Protein AF-A0A804I3M3-F1 (afdb_monomer_lite)

Structure (mmCIF, N/CA/C/O backbone):
data_AF-A0A804I3M3-F1
#
_entry.id   AF-A0A804I3M3-F1
#
loop_
_atom_site.group_PDB
_atom_site.id
_atom_site.type_symbol
_atom_site.label_atom_id
_atom_site.label_alt_id
_atom_site.label_comp_id
_atom_site.label_asym_id
_atom_site.label_entity_id
_atom_site.label_seq_id
_atom_site.pdbx_PDB_ins_code
_atom_site.Cartn_x
_atom_site.Cartn_y
_atom_site.Cartn_z
_atom_site.occupancy
_atom_site.B_iso_or_equiv
_atom_site.auth_seq_id
_atom_site.auth_comp_id
_atom_site.auth_asym_id
_atom_site.auth_atom_id
_atom_site.pdbx_PDB_model_num
ATOM 1 N N . MET A 1 1 ? -9.767 -18.037 -6.612 1.00 43.56 1 MET A N 1
ATOM 2 C CA . MET A 1 1 ? -8.997 -16.807 -6.346 1.00 43.56 1 MET A CA 1
ATOM 3 C C . MET A 1 1 ? -7.583 -17.235 -6.032 1.00 43.56 1 MET A C 1
ATOM 5 O O . MET A 1 1 ? -7.424 -18.193 -5.290 1.00 43.56 1 MET A O 1
ATOM 9 N N . ASP A 1 2 ? -6.599 -16.614 -6.670 1.00 52.66 2 ASP A N 1
ATOM 10 C CA . ASP A 1 2 ? -5.191 -16.951 -6.475 1.00 52.66 2 ASP A CA 1
ATOM 11 C C . ASP A 1 2 ? -4.767 -16.520 -5.059 1.00 52.66 2 ASP A C 1
ATOM 13 O O . ASP A 1 2 ? -4.872 -15.343 -4.723 1.00 52.66 2 ASP A O 1
ATOM 17 N N . SER A 1 3 ? -4.349 -17.460 -4.205 1.00 61.75 3 SER A N 1
ATOM 18 C CA . SER A 1 3 ? -4.000 -17.230 -2.785 1.00 61.75 3 SER A CA 1
ATOM 19 C C . SER A 1 3 ? -2.637 -16.546 -2.597 1.00 61.75 3 SER A C 1
ATOM 21 O O . SER A 1 3 ? -1.972 -16.714 -1.578 1.00 61.75 3 SER A O 1
ATOM 23 N N . SER A 1 4 ? -2.188 -15.805 -3.607 1.00 77.25 4 SER A N 1
ATOM 24 C CA . SER A 1 4 ? -0.818 -15.307 -3.725 1.00 77.25 4 SER A CA 1
ATOM 25 C C . SER A 1 4 ? -0.565 -14.017 -2.935 1.00 77.25 4 SER A C 1
ATOM 27 O O . SER A 1 4 ? 0.594 -13.641 -2.736 1.00 77.25 4 SER A O 1
ATOM 29 N N . PHE A 1 5 ? -1.619 -13.317 -2.498 1.00 86.31 5 PHE A N 1
ATOM 30 C CA . PHE A 1 5 ? -1.535 -12.172 -1.588 1.00 86.31 5 PHE A CA 1
ATOM 31 C C . PHE A 1 5 ? -2.893 -11.848 -0.952 1.00 86.31 5 PHE A C 1
ATOM 33 O O . PHE A 1 5 ? -3.943 -12.241 -1.452 1.00 86.31 5 PHE A O 1
ATOM 40 N N . GLU A 1 6 ? -2.852 -11.054 0.114 1.00 90.56 6 GLU A N 1
ATOM 41 C CA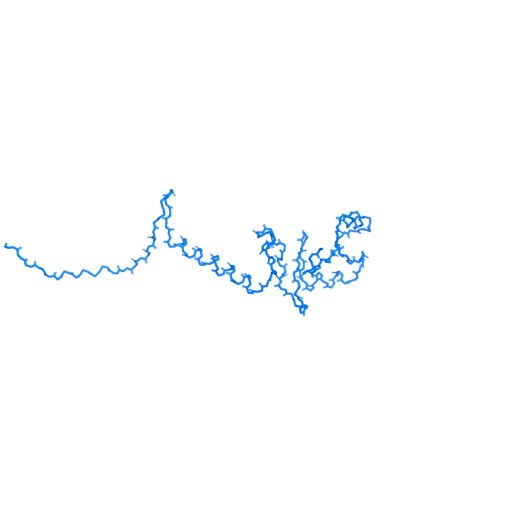 . GLU A 1 6 ? -4.026 -10.461 0.752 1.00 90.56 6 GLU A CA 1
ATOM 42 C C . GLU A 1 6 ? -3.904 -8.938 0.744 1.00 90.56 6 GLU A C 1
ATOM 44 O O . GLU A 1 6 ? -2.798 -8.387 0.766 1.00 90.56 6 GLU A O 1
ATOM 49 N N . VAL A 1 7 ? -5.046 -8.249 0.729 1.00 92.38 7 VAL A N 1
ATOM 50 C CA . VAL A 1 7 ? -5.088 -6.795 0.891 1.00 92.38 7 VAL A CA 1
ATOM 51 C C . VAL A 1 7 ? -5.892 -6.453 2.132 1.00 92.38 7 VAL A C 1
ATOM 53 O O . VAL A 1 7 ? -7.018 -6.917 2.300 1.00 92.38 7 VAL A O 1
ATOM 56 N N . VAL A 1 8 ? -5.293 -5.627 2.989 1.00 93.75 8 VAL A N 1
ATOM 57 C CA . VAL A 1 8 ? -5.925 -5.095 4.195 1.00 93.75 8 VAL A CA 1
ATOM 58 C C . VAL A 1 8 ? -6.096 -3.592 4.021 1.00 93.75 8 VAL A C 1
ATOM 60 O O . VAL A 1 8 ? -5.122 -2.838 3.966 1.00 93.75 8 VAL A O 1
ATOM 63 N N . PHE A 1 9 ? -7.345 -3.160 3.917 1.00 94.06 9 PHE A N 1
ATOM 64 C CA . PHE A 1 9 ? -7.742 -1.769 3.853 1.00 94.06 9 PHE A CA 1
ATOM 65 C C . PHE A 1 9 ? -7.644 -1.118 5.234 1.00 94.06 9 PHE A C 1
ATOM 67 O O . PHE A 1 9 ? -8.040 -1.674 6.259 1.00 94.06 9 PHE A O 1
ATOM 74 N N . ILE A 1 10 ? -7.089 0.088 5.257 1.00 93.25 10 ILE A N 1
ATOM 75 C CA . ILE A 1 10 ? -6.968 0.900 6.461 1.00 93.25 10 ILE A CA 1
ATOM 76 C C . ILE A 1 10 ? -7.605 2.241 6.138 1.00 93.25 10 ILE A C 1
ATOM 78 O O . ILE A 1 10 ? -6.994 3.087 5.481 1.00 93.25 10 ILE A O 1
ATOM 82 N N . SER A 1 11 ? -8.841 2.414 6.593 1.00 91.62 11 SER A N 1
ATOM 83 C CA . SER A 1 11 ? -9.603 3.629 6.339 1.00 91.62 11 SER A CA 1
ATOM 84 C C . SER A 1 11 ? -8.952 4.855 6.981 1.00 91.62 11 SER A C 1
ATOM 86 O O . SER A 1 11 ? -8.337 4.788 8.049 1.00 91.62 11 SER A O 1
ATOM 88 N N . SER A 1 12 ? -9.068 5.990 6.293 1.00 87.88 12 SER A N 1
ATOM 89 C CA . SER A 1 12 ? -8.766 7.322 6.829 1.00 87.88 12 SER A CA 1
ATOM 90 C C . SER A 1 12 ? -10.016 8.205 6.883 1.00 87.88 12 SER A C 1
ATOM 92 O O . SER A 1 12 ? -9.883 9.423 7.010 1.00 87.88 12 SER A O 1
ATOM 94 N N . ASP A 1 13 ? -11.196 7.590 6.782 1.00 91.50 13 ASP A N 1
ATOM 95 C CA . ASP A 1 13 ? -12.493 8.259 6.815 1.00 91.50 13 ASP A CA 1
ATOM 96 C C . ASP A 1 13 ? -12.757 8.873 8.191 1.00 91.50 13 ASP A C 1
ATOM 98 O O . ASP A 1 13 ? -12.091 8.562 9.189 1.00 91.50 13 ASP A O 1
ATOM 102 N N . ARG A 1 14 ? -13.689 9.827 8.227 1.00 89.44 14 ARG A N 1
ATOM 103 C CA . ARG A 1 14 ? -13.988 10.620 9.427 1.00 89.44 14 ARG A CA 1
ATOM 104 C C . ARG A 1 14 ? -15.058 9.983 10.307 1.00 89.44 14 ARG A C 1
ATOM 106 O O . ARG A 1 14 ? -15.085 10.270 11.501 1.00 89.44 14 ARG A O 1
ATOM 113 N N . ASP A 1 15 ? -15.880 9.120 9.731 1.00 93.38 15 ASP A N 1
ATOM 114 C CA . ASP A 1 15 ? -17.040 8.495 10.352 1.00 93.38 15 ASP A CA 1
ATOM 115 C C . ASP A 1 15 ? -17.233 7.063 9.835 1.00 93.38 15 ASP A C 1
ATOM 117 O O . ASP A 1 15 ? -16.644 6.655 8.830 1.00 93.38 15 ASP A O 1
ATOM 121 N N . GLN A 1 16 ? -18.027 6.302 10.588 1.00 94.00 16 GLN A N 1
ATOM 122 C CA . GLN A 1 16 ? -18.317 4.894 10.332 1.00 94.00 16 GLN A CA 1
ATOM 123 C C . GLN A 1 16 ? -19.078 4.702 9.015 1.00 94.00 16 GLN A C 1
ATOM 125 O O . GLN A 1 16 ? -18.737 3.804 8.251 1.00 94.00 16 GLN A O 1
ATOM 130 N N . ASP A 1 17 ? -20.064 5.555 8.741 1.00 95.44 17 ASP A N 1
ATOM 131 C CA . ASP A 1 17 ? -20.947 5.418 7.581 1.00 95.44 17 ASP A CA 1
ATOM 132 C C . ASP A 1 17 ? -20.151 5.547 6.275 1.00 95.44 17 ASP A C 1
ATOM 134 O O . ASP A 1 17 ? -20.263 4.699 5.390 1.00 95.44 17 ASP A O 1
ATOM 138 N N . SER A 1 18 ? -19.255 6.538 6.194 1.00 93.31 18 SER A N 1
ATOM 139 C CA . SER A 1 18 ? -18.344 6.716 5.054 1.00 93.31 18 SER A CA 1
ATOM 140 C C . SER A 1 18 ? -17.404 5.521 4.869 1.00 93.31 18 SER A C 1
ATOM 142 O O . SER A 1 18 ? -17.118 5.117 3.740 1.00 93.31 18 SER A O 1
ATOM 144 N N . PHE A 1 19 ? -16.915 4.944 5.975 1.00 93.25 19 PHE A N 1
ATOM 145 C CA . PHE A 1 19 ? -16.082 3.742 5.934 1.00 93.25 19 PHE A CA 1
ATOM 146 C C . PHE A 1 19 ? -16.853 2.550 5.363 1.00 93.25 19 PHE A C 1
ATOM 148 O O . PHE A 1 19 ? -16.339 1.861 4.481 1.00 93.25 19 PHE A O 1
ATOM 155 N N . GLU A 1 20 ? -18.066 2.307 5.854 1.00 93.00 20 GLU A N 1
ATOM 156 C CA . GLU A 1 20 ? -18.900 1.187 5.421 1.00 93.00 20 GLU A CA 1
ATOM 157 C C . GLU A 1 20 ? -19.321 1.331 3.962 1.00 93.00 20 GLU A C 1
ATOM 159 O O . GLU A 1 20 ? -19.194 0.372 3.200 1.00 93.00 20 GLU A O 1
ATOM 164 N N . GLU A 1 21 ? -19.737 2.529 3.544 1.00 92.94 21 GLU A N 1
ATOM 165 C CA . GLU A 1 21 ? -20.087 2.816 2.153 1.00 92.94 21 GLU A CA 1
ATOM 166 C C . GLU A 1 21 ? -18.907 2.507 1.223 1.00 92.94 21 GLU A C 1
ATOM 168 O O . GLU A 1 21 ? -19.047 1.728 0.276 1.00 92.94 21 GLU A O 1
ATOM 173 N N . PHE A 1 22 ? -17.720 3.042 1.529 1.00 89.38 22 PHE A N 1
ATOM 174 C CA . PHE A 1 22 ? -16.533 2.855 0.697 1.00 89.38 22 PHE A CA 1
ATOM 175 C C . PHE A 1 22 ? -16.029 1.406 0.694 1.00 89.38 22 PHE A C 1
ATOM 177 O O . PHE A 1 22 ? -15.586 0.894 -0.338 1.00 89.38 22 PHE A O 1
ATOM 184 N N . PHE A 1 23 ? -16.092 0.731 1.843 1.00 91.38 23 PHE A N 1
ATOM 185 C CA . PHE A 1 23 ? -15.609 -0.637 1.995 1.00 91.38 23 PHE A CA 1
ATOM 186 C C . PHE A 1 23 ? -16.577 -1.684 1.426 1.00 91.38 23 PHE A C 1
ATOM 188 O O . PHE A 1 23 ? -16.120 -2.727 0.962 1.00 91.38 23 PHE A O 1
ATOM 195 N N . SER A 1 24 ? -17.886 -1.410 1.393 1.00 90.94 24 SER A N 1
ATOM 196 C CA . SER A 1 24 ? -18.928 -2.367 0.978 1.00 90.94 24 SER A CA 1
ATOM 197 C C . SER A 1 24 ? -18.704 -2.993 -0.407 1.00 90.94 24 SER A C 1
ATOM 199 O O . SER A 1 24 ? -19.073 -4.145 -0.635 1.00 90.94 24 SER A O 1
ATOM 201 N N . GLY A 1 25 ? -18.068 -2.262 -1.327 1.00 87.44 25 GLY A N 1
ATOM 202 C CA . GLY A 1 25 ? -17.752 -2.729 -2.680 1.00 87.44 25 GLY A CA 1
ATOM 203 C C . GLY A 1 25 ? -16.395 -3.425 -2.828 1.00 87.44 25 GLY A C 1
ATOM 204 O O . GLY A 1 25 ? -16.037 -3.826 -3.939 1.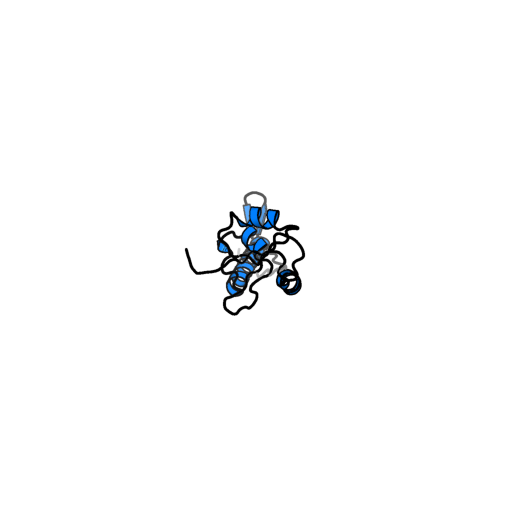00 87.44 25 GLY A O 1
ATOM 205 N N . MET A 1 26 ? -15.604 -3.545 -1.758 1.00 88.75 26 MET A N 1
ATOM 206 C CA . MET A 1 26 ? -14.238 -4.065 -1.821 1.00 88.75 26 MET A CA 1
ATOM 207 C C . MET A 1 26 ? -14.170 -5.513 -1.321 1.00 88.75 26 MET A C 1
ATOM 209 O O . MET A 1 26 ? -14.508 -5.776 -0.172 1.00 88.75 26 MET A O 1
ATOM 213 N N . PRO A 1 27 ? -13.652 -6.472 -2.114 1.00 88.81 27 PRO A N 1
ATOM 214 C CA . PRO A 1 27 ? -13.541 -7.874 -1.693 1.00 88.81 27 PRO A CA 1
ATOM 215 C C . PRO A 1 27 ? -12.358 -8.120 -0.732 1.00 88.81 27 PRO A C 1
ATOM 217 O O . PRO A 1 27 ? -11.772 -9.201 -0.725 1.00 88.81 27 PRO A O 1
ATOM 220 N N . TRP A 1 28 ? -11.903 -7.084 -0.025 1.00 91.00 28 TRP A N 1
ATOM 221 C CA . TRP A 1 28 ? -10.634 -7.052 0.709 1.00 91.00 28 TRP A CA 1
ATOM 222 C C . TRP A 1 28 ? -10.913 -7.132 2.210 1.00 91.00 28 TRP A C 1
ATOM 224 O O . TRP A 1 28 ? -12.039 -6.925 2.647 1.00 91.00 28 TRP A O 1
ATOM 234 N N . LEU A 1 29 ? -9.893 -7.405 3.022 1.00 92.19 29 LEU A N 1
ATOM 235 C 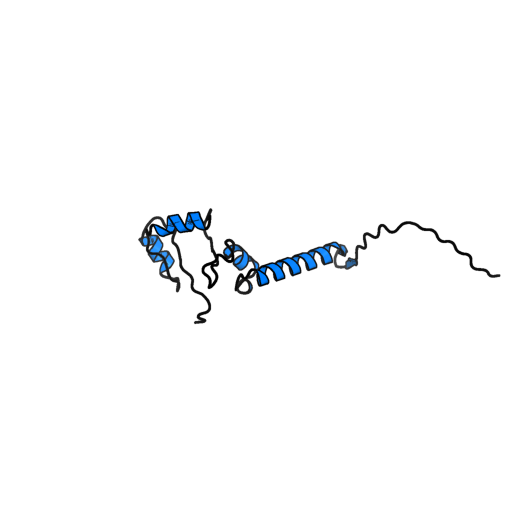CA . LEU A 1 29 ? -10.017 -7.270 4.474 1.00 92.19 29 LEU A CA 1
ATOM 236 C C . LEU A 1 29 ? -9.931 -5.791 4.855 1.00 92.19 29 LEU A C 1
ATOM 238 O O . LEU A 1 29 ? -9.333 -5.006 4.124 1.00 92.19 29 LEU A O 1
ATOM 242 N N . ALA A 1 30 ? -10.452 -5.407 6.017 1.00 94.25 30 ALA A N 1
ATOM 243 C CA . ALA A 1 30 ? -10.247 -4.073 6.573 1.00 94.25 30 ALA A CA 1
ATOM 244 C C . ALA A 1 30 ? -9.914 -4.132 8.061 1.00 94.25 30 ALA A C 1
ATOM 246 O O . ALA A 1 30 ? -10.371 -5.017 8.785 1.00 94.25 30 ALA A O 1
ATOM 247 N N . LEU A 1 31 ? -9.130 -3.159 8.524 1.00 93.62 31 LEU A N 1
ATOM 248 C CA . LEU A 1 31 ? -9.097 -2.852 9.948 1.00 93.62 31 LEU A CA 1
ATOM 249 C C . LEU A 1 31 ? -10.435 -2.231 10.363 1.00 93.62 31 LEU A C 1
ATOM 251 O O . LEU A 1 31 ? -10.938 -1.375 9.631 1.00 93.62 31 LEU A O 1
ATOM 255 N N . PRO A 1 32 ? -10.976 -2.602 11.539 1.00 93.00 32 PRO A N 1
ATOM 256 C CA . PRO A 1 32 ? -12.145 -1.934 12.089 1.00 93.00 32 PRO A CA 1
ATOM 257 C C . PRO A 1 32 ? -11.934 -0.421 12.161 1.00 93.00 32 PRO A C 1
ATOM 259 O O . PRO A 1 32 ? -10.835 0.063 12.462 1.00 93.00 32 PRO A O 1
ATOM 262 N N . PHE A 1 33 ? -12.995 0.334 11.898 1.00 92.00 33 PHE A N 1
ATOM 263 C CA . PHE A 1 33 ? -12.969 1.779 12.062 1.00 92.00 33 PHE A CA 1
ATOM 264 C C . PHE A 1 33 ? -12.606 2.150 13.511 1.00 92.00 33 PHE A C 1
ATOM 266 O O . PHE A 1 33 ? -13.000 1.485 14.467 1.00 92.00 33 PHE A O 1
ATOM 273 N N . GLY A 1 34 ? -11.803 3.202 13.679 1.00 88.31 34 GLY A N 1
ATOM 274 C CA . GLY A 1 34 ? -11.340 3.649 14.996 1.00 88.31 34 GLY A CA 1
ATOM 275 C C . GLY A 1 34 ? -10.194 2.838 15.622 1.00 88.31 34 GLY A C 1
ATOM 276 O O . GLY A 1 34 ? -9.690 3.252 16.665 1.00 88.31 34 GLY A O 1
ATOM 277 N N . ASP A 1 35 ? -9.718 1.754 14.994 1.00 93.75 35 ASP A N 1
ATOM 278 C CA . ASP A 1 35 ? -8.625 0.929 15.533 1.00 93.75 35 ASP A CA 1
ATOM 279 C C . ASP A 1 35 ? -7.332 1.748 15.749 1.00 93.75 35 ASP A C 1
ATOM 281 O O . ASP A 1 35 ? -6.831 2.449 14.857 1.00 93.75 35 ASP A O 1
ATOM 285 N N . GLU A 1 36 ? -6.754 1.651 16.949 1.00 91.88 36 GLU A N 1
ATOM 286 C CA . GLU A 1 36 ? -5.560 2.406 17.342 1.00 91.88 36 GLU A CA 1
ATOM 287 C C . GLU A 1 36 ? -4.332 2.072 16.483 1.00 91.88 36 GLU A C 1
ATOM 289 O O . GLU A 1 36 ? -3.474 2.938 16.241 1.00 91.88 36 GLU A O 1
ATOM 294 N N . ARG A 1 37 ? -4.268 0.844 15.946 1.00 92.62 37 ARG A N 1
ATOM 295 C CA . ARG A 1 37 ? -3.179 0.385 15.072 1.00 92.62 37 ARG A CA 1
ATOM 296 C C . ARG A 1 37 ? -3.057 1.248 13.828 1.00 92.62 37 ARG A C 1
ATOM 298 O O . ARG A 1 37 ? -1.941 1.420 13.340 1.00 92.62 37 ARG A O 1
ATOM 305 N N . ARG A 1 38 ? -4.140 1.885 13.364 1.00 91.19 38 ARG A N 1
ATOM 306 C CA . ARG A 1 38 ? -4.110 2.835 12.240 1.00 91.19 38 ARG A CA 1
ATOM 307 C C . ARG A 1 38 ? -3.038 3.910 12.425 1.00 91.19 38 ARG A C 1
ATOM 309 O O . ARG A 1 38 ? -2.244 4.165 11.517 1.00 91.19 38 ARG A O 1
ATOM 316 N N . LYS A 1 39 ? -2.980 4.528 13.613 1.00 90.56 39 LYS A N 1
ATOM 317 C CA . LYS A 1 39 ? -2.010 5.596 13.922 1.00 90.56 39 LYS A CA 1
ATOM 318 C C . LYS A 1 39 ? -0.580 5.051 13.936 1.00 90.56 39 LYS A C 1
ATOM 320 O O . LYS A 1 39 ? 0.327 5.696 13.409 1.00 90.56 39 LYS A O 1
ATOM 325 N N . SER A 1 40 ? -0.385 3.861 14.505 1.00 93.12 40 SER A N 1
ATOM 326 C CA . SER A 1 40 ? 0.922 3.195 14.558 1.00 93.12 40 SER A CA 1
ATOM 327 C C . SER A 1 40 ? 1.435 2.818 13.163 1.00 93.12 40 SER A C 1
ATOM 329 O O . SER A 1 40 ? 2.576 3.128 12.810 1.00 93.12 40 SER A O 1
ATOM 331 N N . LEU A 1 41 ? 0.576 2.237 12.320 1.00 92.31 41 LEU A N 1
ATOM 332 C CA . LEU A 1 41 ? 0.920 1.830 10.956 1.00 92.31 41 LEU A CA 1
ATOM 333 C C . LEU A 1 41 ? 1.207 3.042 10.064 1.00 92.31 41 LEU 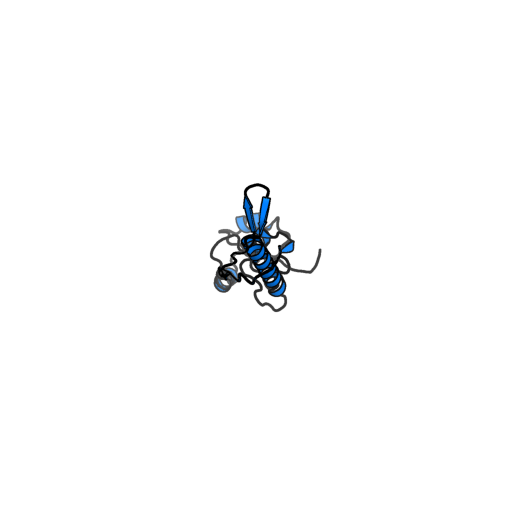A C 1
ATOM 335 O O . LEU A 1 41 ? 2.215 3.053 9.356 1.00 92.31 41 LEU A O 1
ATOM 339 N N . SER A 1 42 ? 0.400 4.105 10.163 1.00 90.50 42 SER A N 1
ATOM 340 C CA . SER A 1 42 ? 0.645 5.363 9.445 1.00 90.50 42 SER A CA 1
ATOM 341 C C . SER A 1 42 ? 2.035 5.937 9.758 1.00 90.50 42 SER A C 1
ATOM 343 O O . SER A 1 42 ? 2.783 6.286 8.840 1.00 90.50 42 SER A O 1
ATOM 345 N N . ARG A 1 43 ? 2.438 5.947 11.039 1.00 91.50 43 ARG A N 1
ATOM 346 C CA . ARG A 1 43 ? 3.773 6.402 11.471 1.00 91.50 43 ARG A CA 1
ATOM 347 C C . ARG A 1 43 ? 4.889 5.467 11.004 1.00 91.50 43 ARG A C 1
ATOM 349 O O . ARG A 1 43 ? 5.881 5.936 10.447 1.00 91.50 43 ARG A O 1
ATOM 356 N N . THR A 1 44 ? 4.712 4.157 11.172 1.00 91.75 44 THR A N 1
ATOM 357 C CA . THR A 1 44 ? 5.694 3.121 10.796 1.00 91.75 44 THR A CA 1
ATOM 358 C C . THR A 1 44 ? 6.013 3.172 9.302 1.00 91.75 44 THR A C 1
ATOM 360 O O . THR A 1 44 ? 7.177 3.181 8.873 1.00 91.75 44 THR A O 1
ATOM 363 N N . PHE A 1 45 ? 4.973 3.291 8.482 1.00 92.25 45 PHE A N 1
ATOM 364 C CA . PHE A 1 45 ? 5.123 3.376 7.038 1.00 92.25 45 PHE A CA 1
ATOM 365 C C . PHE A 1 45 ? 5.370 4.794 6.533 1.00 92.25 45 PHE A C 1
ATOM 367 O O . PHE A 1 45 ? 5.753 4.948 5.378 1.00 92.25 45 PHE A O 1
ATOM 374 N N . ARG A 1 46 ? 5.307 5.806 7.407 1.00 91.00 46 ARG A N 1
ATOM 375 C CA . ARG A 1 46 ? 5.489 7.227 7.071 1.00 91.00 46 ARG A CA 1
ATOM 376 C C . ARG A 1 46 ? 4.520 7.681 5.974 1.00 91.00 46 ARG A C 1
ATOM 378 O O . ARG A 1 46 ? 4.922 8.361 5.033 1.00 91.00 46 ARG A O 1
ATOM 385 N N . VAL A 1 47 ? 3.253 7.289 6.094 1.00 89.62 47 VAL A N 1
ATOM 386 C CA . VAL A 1 47 ? 2.193 7.674 5.154 1.00 89.62 47 VAL A CA 1
ATOM 387 C C . VAL A 1 47 ? 1.951 9.180 5.271 1.00 89.62 47 VAL A C 1
ATOM 389 O O . VAL A 1 47 ? 1.598 9.666 6.341 1.00 89.62 47 VAL A O 1
ATOM 392 N N . ARG A 1 48 ? 2.167 9.921 4.178 1.00 85.88 48 ARG A N 1
ATOM 393 C CA . ARG A 1 48 ? 2.017 11.392 4.131 1.00 85.88 48 ARG A CA 1
ATOM 394 C C . ARG A 1 48 ? 0.748 11.867 3.423 1.00 85.88 48 ARG A C 1
ATOM 396 O O . ARG A 1 48 ? 0.409 13.037 3.526 1.00 85.88 48 ARG A O 1
ATOM 403 N N . GLY A 1 49 ? 0.071 10.983 2.699 1.00 85.50 49 GLY A N 1
ATOM 404 C CA . GLY A 1 49 ? -1.125 11.304 1.929 1.00 85.50 49 GLY A CA 1
ATOM 405 C C . GLY A 1 49 ? -1.834 10.044 1.446 1.00 85.50 49 GLY A C 1
ATOM 406 O O . GLY A 1 49 ? -1.278 8.945 1.512 1.00 85.50 49 GLY A O 1
ATOM 407 N N . ILE A 1 50 ? -3.063 10.210 0.970 1.00 87.50 50 ILE A N 1
ATOM 408 C CA . ILE A 1 50 ? -3.900 9.136 0.428 1.00 87.50 50 ILE A CA 1
ATOM 409 C C . ILE A 1 50 ? -4.165 9.373 -1.072 1.00 87.50 50 ILE A C 1
ATOM 411 O O . ILE A 1 50 ? -4.232 10.532 -1.484 1.00 87.50 50 ILE A O 1
ATOM 415 N N . PRO A 1 51 ? -4.300 8.315 -1.896 1.00 88.88 51 PRO A N 1
ATOM 416 C CA . PRO A 1 51 ? -4.141 6.900 -1.547 1.00 88.88 51 PRO A CA 1
ATOM 417 C C . PRO A 1 51 ? -2.662 6.487 -1.402 1.00 88.88 51 PRO A C 1
ATOM 419 O O . PRO A 1 51 ? -1.812 6.894 -2.193 1.00 88.88 51 PRO A O 1
ATOM 422 N N . SER A 1 52 ? -2.365 5.637 -0.414 1.00 92.75 52 SER A N 1
ATOM 423 C CA . SER A 1 52 ? -1.040 5.033 -0.187 1.00 92.75 52 SER A CA 1
ATOM 424 C C . SER A 1 52 ? -1.151 3.511 -0.133 1.00 92.75 52 SER A C 1
ATOM 426 O O . SER A 1 52 ? -2.115 2.988 0.416 1.00 92.75 52 SER A O 1
ATOM 428 N N . LEU A 1 53 ? -0.153 2.802 -0.671 1.00 93.56 53 LEU A N 1
ATOM 429 C CA . LEU A 1 53 ? -0.104 1.338 -0.662 1.00 93.56 53 LEU A CA 1
ATOM 430 C C . LEU A 1 53 ? 1.306 0.860 -0.323 1.00 93.56 53 LEU A C 1
ATOM 432 O O . LEU A 1 53 ? 2.277 1.250 -0.977 1.00 93.56 53 LEU A O 1
ATOM 436 N N . VAL A 1 54 ? 1.395 -0.020 0.670 1.00 93.44 54 VAL A N 1
ATOM 437 C CA . VAL A 1 54 ? 2.642 -0.621 1.144 1.00 93.44 54 VAL A CA 1
ATOM 438 C C . VAL A 1 54 ? 2.597 -2.115 0.859 1.00 93.44 54 VAL A C 1
ATOM 440 O O . VAL A 1 54 ? 1.647 -2.785 1.250 1.00 93.44 54 VAL A O 1
ATOM 443 N N . ALA A 1 55 ? 3.628 -2.638 0.203 1.00 92.44 55 ALA A N 1
ATOM 444 C CA . ALA A 1 55 ? 3.782 -4.071 -0.011 1.00 92.44 55 ALA A CA 1
ATOM 445 C C . ALA A 1 55 ? 4.636 -4.672 1.111 1.00 92.44 55 ALA A C 1
ATOM 447 O O . ALA A 1 55 ? 5.754 -4.212 1.375 1.00 92.44 55 ALA A O 1
ATOM 448 N N . ILE A 1 56 ? 4.114 -5.713 1.752 1.00 91.19 56 ILE A N 1
ATOM 449 C CA . ILE A 1 56 ? 4.791 -6.484 2.796 1.00 91.19 56 ILE A CA 1
ATOM 450 C C . ILE A 1 56 ? 5.021 -7.890 2.247 1.00 91.19 56 ILE A C 1
ATOM 452 O O . ILE A 1 56 ? 4.132 -8.477 1.640 1.00 91.19 56 ILE A O 1
ATOM 456 N N . GLY A 1 57 ? 6.240 -8.397 2.402 1.00 88.69 57 GLY A N 1
ATOM 457 C CA . GLY A 1 57 ? 6.607 -9.730 1.945 1.00 88.69 57 GLY A CA 1
ATOM 458 C C . GLY A 1 57 ? 6.168 -10.819 2.927 1.00 88.69 57 GLY A C 1
ATOM 459 O O . GLY A 1 57 ? 5.816 -10.517 4.068 1.00 88.69 57 GLY A O 1
ATOM 460 N N . PRO A 1 58 ? 6.282 -12.099 2.539 1.00 86.50 58 PRO A N 1
ATOM 461 C CA . PRO A 1 58 ? 5.874 -13.236 3.374 1.00 86.50 58 PRO A CA 1
ATOM 462 C C . PRO A 1 58 ? 6.648 -13.341 4.699 1.00 86.50 58 PRO A C 1
ATOM 464 O O . PRO A 1 58 ? 6.188 -13.964 5.645 1.00 86.50 58 PRO A O 1
ATOM 467 N N . THR A 1 59 ? 7.817 -12.702 4.799 1.00 86.81 59 THR A N 1
ATOM 468 C CA . THR A 1 59 ? 8.630 -12.637 6.025 1.00 86.81 59 THR A CA 1
ATOM 469 C C . THR A 1 59 ? 8.202 -11.521 6.986 1.00 86.81 59 THR A C 1
ATOM 471 O O . THR A 1 59 ? 8.877 -11.282 7.985 1.00 86.81 59 THR A O 1
ATOM 474 N N . GLY A 1 60 ? 7.146 -10.765 6.662 1.00 86.31 60 GLY A N 1
ATOM 475 C CA . GLY A 1 60 ? 6.716 -9.578 7.410 1.00 86.31 60 GLY A CA 1
ATOM 476 C C . GLY A 1 60 ? 7.572 -8.331 7.156 1.00 86.31 60 GLY A C 1
ATOM 477 O O . GLY A 1 60 ? 7.300 -7.262 7.701 1.00 86.31 60 GLY A O 1
ATOM 478 N N . ARG A 1 61 ? 8.606 -8.426 6.308 1.00 88.94 61 ARG A N 1
ATOM 479 C CA . ARG A 1 61 ? 9.450 -7.282 5.936 1.00 88.94 61 ARG A CA 1
ATOM 480 C C . ARG A 1 61 ? 8.771 -6.442 4.858 1.00 88.94 61 ARG A C 1
ATOM 482 O O . ARG A 1 61 ? 8.176 -6.969 3.921 1.00 88.94 61 ARG A O 1
ATOM 489 N N . THR A 1 62 ? 8.889 -5.121 4.960 1.00 90.81 62 THR A N 1
ATOM 490 C CA . THR A 1 62 ? 8.393 -4.202 3.927 1.00 90.81 62 THR A CA 1
ATOM 491 C C . THR A 1 62 ? 9.206 -4.361 2.644 1.00 90.81 62 THR A C 1
ATOM 493 O O . THR A 1 62 ? 10.410 -4.122 2.658 1.00 90.81 62 THR A O 1
ATOM 496 N N . LEU A 1 63 ? 8.543 -4.714 1.542 1.00 89.81 63 LEU A N 1
ATOM 497 C CA . LEU A 1 63 ? 9.155 -4.784 0.212 1.00 89.81 63 LEU A CA 1
ATOM 498 C C . LEU A 1 63 ? 9.261 -3.390 -0.410 1.00 89.81 63 LEU A C 1
ATOM 500 O O . LEU A 1 63 ? 10.299 -2.997 -0.933 1.00 89.81 63 LEU A O 1
ATOM 504 N N . THR A 1 64 ? 8.178 -2.614 -0.342 1.00 89.56 64 THR A N 1
ATOM 505 C CA . THR A 1 64 ? 8.157 -1.236 -0.837 1.00 89.56 64 THR A CA 1
ATOM 506 C C . THR A 1 64 ? 7.024 -0.441 -0.203 1.00 89.56 64 THR A C 1
ATOM 508 O O . THR A 1 64 ? 5.951 -0.971 0.079 1.00 89.56 64 THR A O 1
ATOM 511 N N . LYS A 1 65 ? 7.263 0.855 0.003 1.00 91.00 65 LYS A N 1
ATOM 512 C CA . LYS A 1 65 ? 6.257 1.823 0.467 1.00 91.00 65 LYS A CA 1
ATOM 513 C C . LYS A 1 65 ? 5.589 2.583 -0.686 1.00 91.00 65 LYS A C 1
ATOM 515 O O . LYS A 1 65 ? 4.614 3.285 -0.461 1.00 91.00 65 LYS A O 1
ATOM 520 N N . ASP A 1 66 ? 6.092 2.402 -1.909 1.00 88.81 66 ASP A N 1
ATOM 521 C CA . ASP A 1 66 ? 5.649 3.100 -3.121 1.00 88.81 66 ASP A CA 1
ATOM 522 C C . ASP A 1 66 ? 4.887 2.164 -4.076 1.00 88.81 66 ASP A C 1
ATOM 524 O O . ASP A 1 66 ? 4.888 2.363 -5.295 1.00 88.81 66 ASP A O 1
ATOM 528 N N . ALA A 1 67 ? 4.244 1.115 -3.547 1.00 91.19 67 ALA A N 1
ATOM 529 C CA . ALA A 1 67 ? 3.559 0.112 -4.366 1.00 91.19 67 ALA A CA 1
ATOM 530 C C . ALA A 1 67 ? 2.479 0.745 -5.257 1.00 91.19 67 ALA A C 1
ATOM 532 O O . ALA A 1 67 ? 2.343 0.362 -6.416 1.00 91.19 67 ALA A O 1
ATOM 533 N N . ARG A 1 68 ? 1.789 1.784 -4.762 1.00 92.50 68 ARG A N 1
ATOM 534 C CA . ARG A 1 68 ? 0.799 2.555 -5.532 1.00 92.50 68 ARG A CA 1
ATOM 535 C C . ARG A 1 68 ? 1.397 3.108 -6.823 1.00 92.50 68 ARG A C 1
ATOM 537 O O . ARG A 1 68 ? 0.815 2.939 -7.885 1.00 92.50 68 ARG A O 1
ATOM 544 N N . ASN A 1 69 ? 2.570 3.737 -6.749 1.00 90.31 69 ASN A N 1
ATOM 545 C CA . ASN A 1 69 ? 3.215 4.319 -7.926 1.00 90.31 69 ASN A CA 1
ATOM 546 C C . ASN A 1 69 ? 3.710 3.235 -8.888 1.00 90.31 69 ASN A C 1
ATOM 548 O O . ASN A 1 69 ? 3.616 3.396 -10.102 1.00 90.31 69 ASN A O 1
ATOM 552 N N . LEU A 1 70 ? 4.204 2.114 -8.357 1.00 88.56 70 LEU A N 1
ATOM 553 C CA . LEU A 1 70 ? 4.599 0.976 -9.184 1.00 88.56 70 LEU A CA 1
ATOM 554 C C . LEU A 1 70 ? 3.402 0.390 -9.940 1.00 88.56 70 LEU A C 1
ATOM 556 O O . LEU A 1 70 ? 3.537 0.133 -11.132 1.00 88.56 70 LEU A O 1
ATOM 560 N N . LEU A 1 71 ? 2.239 0.263 -9.296 1.00 90.62 71 LEU A N 1
ATOM 561 C CA . LEU A 1 71 ? 0.993 -0.145 -9.952 1.00 90.62 71 LEU A CA 1
ATOM 562 C C . LEU A 1 71 ? 0.543 0.868 -11.010 1.00 90.62 71 LEU A C 1
ATOM 564 O O . LEU A 1 71 ? 0.153 0.466 -12.098 1.00 90.62 71 LEU A O 1
ATOM 568 N N . THR A 1 72 ? 0.646 2.174 -10.747 1.00 89.44 72 THR A N 1
ATOM 569 C CA . THR A 1 72 ? 0.302 3.201 -11.749 1.00 89.44 72 THR A CA 1
ATOM 570 C C . THR A 1 72 ? 1.172 3.100 -13.005 1.00 89.44 72 THR A C 1
ATOM 572 O O . THR A 1 72 ? 0.677 3.289 -14.109 1.00 89.44 72 THR A O 1
ATOM 575 N N . ILE A 1 73 ? 2.467 2.803 -12.855 1.00 87.19 73 ILE A N 1
ATOM 576 C CA . ILE A 1 73 ? 3.418 2.771 -13.979 1.00 87.19 73 ILE A CA 1
ATOM 577 C C . ILE A 1 73 ? 3.412 1.414 -14.697 1.00 87.19 73 ILE A C 1
ATOM 579 O O . ILE A 1 73 ? 3.662 1.348 -15.899 1.00 87.19 73 ILE A O 1
ATOM 583 N N . HIS A 1 74 ? 3.220 0.322 -13.959 1.00 84.88 74 HIS A N 1
ATOM 584 C CA . HIS A 1 74 ? 3.455 -1.036 -14.452 1.00 84.88 74 HIS A CA 1
ATOM 585 C C . HIS A 1 74 ? 2.219 -1.937 -14.417 1.00 84.88 74 HIS A C 1
ATOM 587 O O . HIS A 1 74 ? 2.314 -3.079 -14.854 1.00 84.88 74 HIS A O 1
ATOM 593 N N . GLY A 1 75 ? 1.081 -1.458 -13.910 1.00 88.88 75 GLY A N 1
ATOM 594 C CA . GLY A 1 75 ? -0.126 -2.264 -13.756 1.00 88.88 75 GLY A CA 1
ATOM 595 C C . GLY A 1 75 ? 0.126 -3.519 -12.918 1.00 88.88 75 GLY A C 1
ATOM 596 O O . GLY A 1 75 ? 0.912 -3.501 -11.966 1.00 88.88 75 GLY A O 1
ATOM 597 N N . ALA A 1 76 ? -0.513 -4.623 -13.306 1.00 86.94 76 ALA A N 1
ATOM 598 C CA . ALA A 1 76 ? -0.362 -5.923 -12.652 1.00 86.94 76 ALA A CA 1
ATOM 599 C C . ALA A 1 76 ? 1.086 -6.453 -12.680 1.00 86.94 76 ALA A C 1
ATOM 601 O O . ALA A 1 76 ? 1.512 -7.126 -11.743 1.00 86.94 76 ALA A O 1
ATOM 602 N N . ASP A 1 77 ? 1.890 -6.068 -13.678 1.00 83.81 77 ASP A N 1
ATOM 603 C CA . ASP A 1 77 ? 3.277 -6.531 -13.811 1.00 83.81 77 ASP A CA 1
ATOM 604 C C . ASP A 1 77 ? 4.211 -5.992 -12.711 1.00 83.81 77 ASP A C 1
ATOM 606 O O . ASP A 1 77 ? 5.393 -6.357 -12.652 1.00 83.81 77 ASP A O 1
ATOM 610 N N . ALA A 1 78 ? 3.728 -5.072 -11.869 1.00 85.00 78 ALA A N 1
ATOM 611 C CA . ALA A 1 78 ? 4.454 -4.590 -10.699 1.00 85.00 78 ALA A CA 1
ATOM 612 C C . ALA A 1 78 ? 4.626 -5.677 -9.620 1.00 85.00 78 ALA A C 1
ATOM 614 O O . ALA A 1 78 ? 5.607 -5.648 -8.870 1.00 85.00 78 ALA A O 1
ATOM 615 N N . TYR A 1 79 ? 3.703 -6.640 -9.555 1.00 84.62 79 TYR A N 1
ATOM 616 C CA . TYR A 1 79 ? 3.785 -7.793 -8.662 1.00 84.62 79 TYR A CA 1
ATOM 617 C C . TYR A 1 79 ? 4.967 -8.705 -9.061 1.00 84.62 79 TYR A C 1
ATOM 619 O O . TYR A 1 79 ? 5.245 -8.851 -10.256 1.00 84.62 79 TYR A O 1
ATOM 627 N N . PRO A 1 80 ? 5.716 -9.310 -8.112 1.00 84.31 80 PRO A N 1
ATOM 628 C CA . PRO A 1 80 ? 5.521 -9.360 -6.654 1.00 84.31 80 PRO A CA 1
ATOM 629 C C . PRO A 1 80 ? 6.253 -8.268 -5.852 1.00 84.31 80 PRO A C 1
ATOM 631 O O . PRO A 1 80 ? 6.552 -8.463 -4.678 1.00 84.31 80 PRO A O 1
ATOM 634 N N . PHE A 1 81 ? 6.597 -7.125 -6.458 1.00 81.44 81 PHE A N 1
ATOM 635 C CA . PHE A 1 81 ? 7.327 -6.034 -5.790 1.00 81.44 81 PHE A CA 1
ATOM 636 C C . PHE A 1 81 ? 8.650 -6.453 -5.108 1.00 81.44 81 PHE A C 1
ATOM 638 O O . PHE A 1 81 ? 9.140 -5.744 -4.230 1.00 81.44 81 PHE A O 1
ATOM 645 N N . SER A 1 82 ? 9.245 -7.586 -5.500 1.00 76.25 82 SER A N 1
ATOM 646 C CA . SER A 1 82 ? 10.492 -8.072 -4.906 1.00 76.25 82 SER A CA 1
ATOM 647 C C . SER A 1 82 ? 11.669 -7.165 -5.268 1.00 76.25 82 SER A C 1
ATOM 649 O O . SER A 1 82 ? 11.726 -6.591 -6.362 1.00 76.25 82 SER A O 1
ATOM 651 N N . GLU A 1 83 ? 12.640 -7.047 -4.359 1.00 71.44 83 GLU A N 1
ATOM 652 C CA . GLU A 1 83 ? 13.833 -6.226 -4.591 1.00 71.44 83 GLU A CA 1
ATOM 653 C C . GLU A 1 83 ? 14.575 -6.643 -5.864 1.00 71.44 83 GLU A C 1
ATOM 655 O O . GLU A 1 83 ? 15.015 -5.783 -6.627 1.00 71.44 83 GLU A O 1
ATOM 660 N N . GLU A 1 84 ? 14.662 -7.946 -6.138 1.00 76.44 84 GLU A N 1
ATOM 661 C CA . GLU A 1 84 ? 15.291 -8.475 -7.348 1.00 76.44 84 GLU A CA 1
ATOM 662 C C . GLU A 1 84 ? 14.579 -7.999 -8.613 1.00 76.44 84 GLU A C 1
ATOM 664 O O . GLU A 1 84 ? 15.228 -7.458 -9.512 1.00 76.44 84 GLU A O 1
ATOM 669 N N . ARG A 1 85 ? 13.244 -8.095 -8.657 1.00 73.88 85 ARG A N 1
ATOM 670 C CA . ARG A 1 85 ? 12.445 -7.671 -9.813 1.00 73.88 85 ARG A CA 1
ATOM 671 C C . ARG A 1 85 ? 12.494 -6.157 -10.011 1.00 73.88 85 ARG A C 1
ATOM 673 O O . ARG A 1 85 ? 12.608 -5.675 -11.141 1.00 73.88 85 ARG A O 1
ATOM 680 N N . ILE A 1 86 ? 12.469 -5.386 -8.921 1.00 71.50 86 ILE A N 1
ATOM 681 C CA . ILE A 1 86 ? 12.614 -3.924 -8.962 1.00 71.50 86 ILE A CA 1
ATOM 682 C C . ILE A 1 86 ? 14.020 -3.540 -9.451 1.00 71.50 86 ILE A C 1
ATOM 684 O O . ILE A 1 86 ? 14.161 -2.646 -10.291 1.00 71.50 86 ILE A O 1
ATOM 688 N N . LYS A 1 87 ? 15.069 -4.215 -8.965 1.00 74.12 87 LYS A N 1
ATOM 689 C CA . LYS A 1 87 ? 16.468 -3.958 -9.339 1.00 74.12 87 LYS A CA 1
ATOM 690 C C . LYS A 1 87 ? 16.746 -4.343 -10.788 1.00 74.12 87 LYS A C 1
ATOM 692 O O . LYS A 1 87 ? 17.412 -3.585 -11.491 1.00 74.12 87 LYS A O 1
ATOM 697 N N . GLU A 1 88 ? 16.211 -5.466 -11.255 1.00 79.06 88 GLU A N 1
ATOM 698 C CA . GLU A 1 88 ? 16.251 -5.885 -12.658 1.00 79.06 88 GLU A CA 1
ATOM 699 C C . GLU A 1 88 ? 15.607 -4.825 -13.564 1.00 79.06 88 GLU A C 1
ATOM 701 O O . GLU A 1 88 ? 16.233 -4.360 -14.519 1.00 79.06 88 GLU A O 1
ATOM 706 N N . ARG A 1 89 ? 14.400 -4.353 -13.222 1.00 70.31 89 ARG A N 1
ATOM 707 C CA . ARG A 1 89 ? 13.709 -3.294 -13.976 1.00 70.31 89 ARG A CA 1
ATOM 708 C C . ARG A 1 89 ? 14.487 -1.982 -13.982 1.00 70.31 89 ARG A C 1
ATOM 710 O O . ARG A 1 89 ? 14.616 -1.368 -15.040 1.00 70.31 89 ARG A O 1
ATOM 717 N N . ARG A 1 90 ? 15.030 -1.553 -12.835 1.00 74.50 90 ARG A N 1
ATOM 718 C CA . ARG A 1 90 ? 15.888 -0.356 -12.748 1.00 74.50 90 ARG A CA 1
ATOM 719 C C . ARG A 1 90 ? 17.109 -0.496 -13.653 1.00 74.50 90 ARG A C 1
ATOM 721 O O . ARG A 1 90 ? 17.357 0.396 -14.453 1.00 74.50 90 ARG A O 1
ATOM 728 N N . ARG A 1 91 ? 17.802 -1.638 -13.607 1.00 78.12 91 ARG A N 1
ATOM 729 C CA . ARG A 1 91 ? 18.944 -1.931 -14.489 1.00 78.12 91 ARG A CA 1
ATOM 730 C C . ARG A 1 91 ? 18.557 -1.906 -15.964 1.00 78.12 91 ARG A C 1
ATOM 732 O O . ARG A 1 91 ? 19.274 -1.303 -16.752 1.00 78.12 91 ARG A O 1
ATOM 739 N N . ARG A 1 92 ? 17.425 -2.507 -16.344 1.00 77.56 92 ARG A N 1
ATOM 740 C CA . ARG A 1 92 ? 16.938 -2.505 -17.733 1.00 77.56 92 ARG A CA 1
ATOM 741 C C . ARG A 1 92 ? 16.580 -1.095 -18.207 1.00 77.56 92 ARG A C 1
ATOM 743 O O . ARG A 1 92 ? 16.94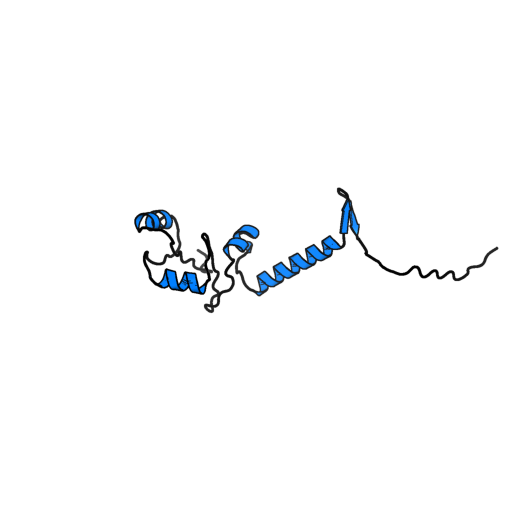8 -0.735 -19.320 1.00 77.56 92 ARG A O 1
ATOM 750 N N . LYS A 1 93 ? 15.949 -0.279 -17.351 1.00 76.56 93 LYS A N 1
ATOM 751 C CA . LYS A 1 93 ? 15.682 1.146 -17.617 1.00 76.56 93 LYS A CA 1
ATOM 752 C C . LYS A 1 93 ? 16.975 1.950 -17.775 1.00 76.56 93 LYS A C 1
ATOM 754 O O . LYS A 1 93 ? 17.088 2.690 -18.741 1.00 76.56 93 LYS A O 1
ATOM 759 N N . THR A 1 94 ? 17.959 1.781 -16.889 1.00 80.50 94 THR A N 1
ATOM 760 C CA . THR A 1 94 ? 19.266 2.453 -17.003 1.00 80.50 94 THR A CA 1
ATOM 761 C C . THR A 1 94 ? 20.018 2.007 -18.252 1.00 80.50 94 THR A C 1
ATOM 763 O O . THR A 1 94 ? 20.537 2.849 -18.967 1.00 80.50 94 THR A O 1
ATOM 766 N N . LYS A 1 95 ? 20.029 0.706 -18.572 1.00 81.00 95 LYS A N 1
ATOM 767 C CA . LYS A 1 95 ? 20.655 0.193 -19.798 1.00 81.00 95 LYS A CA 1
ATOM 768 C C . LYS A 1 95 ? 19.994 0.778 -21.047 1.00 81.00 95 LYS A C 1
ATOM 770 O O . LYS A 1 95 ? 20.705 1.204 -21.943 1.00 81.00 95 LYS A O 1
ATOM 775 N N . MET A 1 96 ? 18.661 0.844 -21.080 1.00 77.19 96 MET A N 1
ATOM 776 C CA . MET A 1 96 ? 17.918 1.463 -22.183 1.00 77.19 96 MET A CA 1
ATOM 777 C C . MET A 1 96 ? 18.198 2.968 -22.286 1.00 77.19 96 MET A C 1
ATOM 779 O O . MET A 1 96 ? 18.440 3.461 -23.379 1.00 77.19 96 MET A O 1
ATOM 783 N N . LYS A 1 97 ? 18.225 3.688 -21.156 1.00 78.25 97 LYS A N 1
ATOM 784 C CA . LYS A 1 97 ? 18.560 5.119 -21.104 1.00 78.25 97 LYS A CA 1
ATOM 785 C C . LYS A 1 97 ? 19.975 5.383 -21.608 1.00 78.25 97 LYS A C 1
ATOM 787 O O . LYS A 1 97 ? 20.139 6.211 -22.486 1.00 78.25 97 LYS A O 1
ATOM 792 N N . ASN A 1 98 ? 20.967 4.647 -21.110 1.00 74.94 98 ASN A N 1
ATOM 793 C CA . ASN A 1 98 ? 22.360 4.790 -21.534 1.00 74.94 98 ASN A CA 1
ATOM 794 C C . ASN A 1 98 ? 22.542 4.411 -23.009 1.00 74.94 98 ASN A C 1
ATOM 796 O O . ASN A 1 98 ? 23.309 5.054 -23.713 1.00 74.94 98 ASN A O 1
ATOM 800 N N . MET A 1 99 ? 21.833 3.378 -23.481 1.00 75.00 99 MET A N 1
ATOM 801 C CA . MET A 1 99 ? 21.816 3.027 -24.899 1.00 75.00 99 MET A CA 1
ATOM 802 C C . MET A 1 99 ? 21.256 4.195 -25.714 1.00 75.00 99 MET A C 1
ATOM 804 O O . MET A 1 99 ? 21.909 4.619 -26.652 1.00 75.00 99 MET A O 1
ATOM 808 N N . MET A 1 100 ? 20.119 4.771 -25.312 1.00 68.94 100 MET A N 1
ATOM 809 C CA . MET A 1 100 ? 19.486 5.909 -25.987 1.00 68.94 100 MET A CA 1
ATOM 810 C C . MET A 1 100 ? 20.304 7.208 -25.909 1.00 68.94 100 MET A C 1
ATOM 812 O O . MET A 1 100 ? 20.314 7.953 -26.875 1.00 68.94 100 MET A O 1
ATOM 816 N N . GLU A 1 101 ? 21.027 7.472 -24.817 1.00 69.12 101 GLU A N 1
ATOM 817 C CA . GLU A 1 101 ? 21.968 8.604 -24.705 1.00 69.12 101 GLU A CA 1
ATOM 818 C C . GLU A 1 101 ? 23.142 8.481 -25.691 1.00 69.12 101 GLU A C 1
ATOM 820 O O . GLU A 1 101 ? 23.732 9.486 -26.079 1.00 69.12 101 GLU A O 1
ATOM 825 N N . GLY A 1 102 ? 23.449 7.259 -26.136 1.00 64.56 102 GLY A N 1
ATOM 826 C CA . GLY A 1 102 ? 24.381 6.984 -27.224 1.00 64.56 102 GLY A CA 1
ATOM 827 C C . GLY A 1 102 ? 23.788 7.148 -28.624 1.00 64.56 102 GLY A C 1
ATOM 828 O O . GLY A 1 102 ? 24.499 6.878 -29.583 1.00 64.56 102 GLY A O 1
ATOM 829 N N . TYR A 1 103 ? 22.530 7.576 -28.783 1.00 65.06 103 TYR A N 1
ATOM 830 C CA . TYR A 1 103 ? 21.927 7.876 -30.085 1.00 65.06 103 TYR A CA 1
ATOM 831 C C . TYR A 1 103 ? 21.357 9.301 -30.107 1.00 65.06 103 TYR A C 1
ATOM 833 O O . TYR A 1 103 ? 20.605 9.708 -29.227 1.00 65.06 103 TYR A O 1
ATOM 841 N N . ALA A 1 104 ? 21.671 10.060 -31.153 1.00 64.75 104 ALA A N 1
ATOM 842 C CA . ALA A 1 104 ? 21.031 11.329 -31.463 1.00 64.75 104 ALA A CA 1
ATOM 843 C C . ALA A 1 104 ? 20.041 11.044 -32.578 1.00 64.75 104 ALA A C 1
ATOM 845 O O . ALA A 1 104 ? 20.416 10.575 -33.657 1.00 64.75 104 ALA A O 1
ATOM 846 N N . CYS A 1 105 ? 18.774 11.302 -32.291 1.00 66.94 105 CYS A N 1
ATOM 847 C CA . CYS A 1 105 ? 17.710 11.182 -33.266 1.00 66.94 105 CYS A CA 1
ATOM 848 C C . CYS A 1 105 ? 17.340 12.578 -33.761 1.00 66.94 105 CYS A C 1
ATOM 850 O O . CYS A 1 105 ? 17.053 13.460 -32.953 1.00 66.94 105 CYS A O 1
ATOM 852 N N . ASP A 1 106 ? 17.353 12.760 -35.079 1.00 57.41 106 ASP A N 1
ATOM 853 C CA . ASP A 1 106 ? 16.848 13.958 -35.750 1.00 57.41 106 ASP A CA 1
ATOM 854 C C . ASP A 1 106 ? 15.708 13.515 -36.679 1.00 57.41 106 ASP A C 1
ATOM 856 O O . ASP A 1 106 ? 15.922 12.833 -37.689 1.00 57.41 106 ASP A O 1
ATOM 860 N N . GLY A 1 107 ? 14.466 13.757 -36.253 1.00 69.12 107 GLY A N 1
ATOM 861 C CA . GLY A 1 107 ? 13.277 13.150 -36.860 1.00 69.12 107 GLY A CA 1
ATOM 862 C C . GLY A 1 107 ? 13.234 11.621 -36.692 1.00 69.12 107 GLY A C 1
ATOM 863 O O . GLY A 1 107 ? 13.427 11.101 -35.596 1.00 69.12 107 GLY A O 1
ATOM 864 N N . ALA A 1 108 ? 12.966 10.883 -37.775 1.00 63.72 108 ALA A N 1
ATOM 865 C CA . ALA A 1 108 ? 12.890 9.4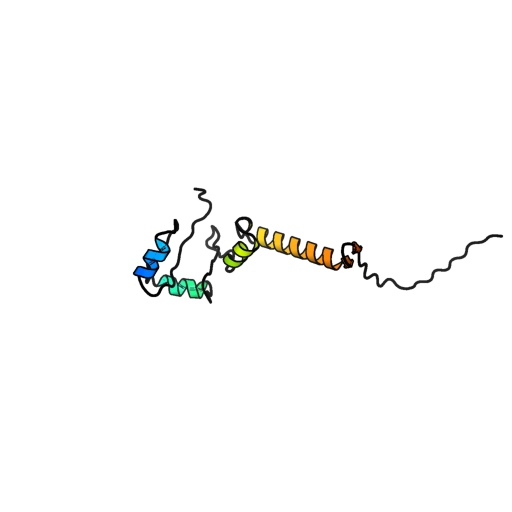13 -37.769 1.00 63.72 108 ALA A CA 1
ATOM 866 C C . ALA A 1 108 ? 14.262 8.709 -37.859 1.00 63.72 108 ALA A C 1
ATOM 868 O O . ALA A 1 108 ? 14.324 7.480 -37.898 1.00 63.72 108 ALA A O 1
ATOM 869 N N . VAL A 1 109 ? 15.365 9.463 -37.924 1.00 55.12 109 VAL A N 1
ATOM 870 C CA . VAL A 1 109 ? 16.711 8.919 -38.133 1.00 55.12 109 VAL A CA 1
ATOM 871 C C . VAL A 1 109 ? 17.508 9.016 -36.838 1.00 55.12 109 VAL A C 1
ATOM 873 O O . VAL A 1 109 ? 17.928 10.101 -36.442 1.00 55.12 109 VAL A O 1
ATOM 876 N N . CYS A 1 110 ? 17.752 7.875 -36.195 1.00 64.75 110 CYS A N 1
ATOM 877 C CA . CYS A 1 110 ? 18.649 7.771 -35.046 1.00 64.75 110 CYS A CA 1
ATOM 878 C C . CYS A 1 110 ? 20.046 7.350 -35.507 1.00 64.75 110 CYS A C 1
ATOM 880 O O . CYS A 1 110 ? 20.207 6.315 -36.155 1.00 64.75 110 CYS A O 1
ATOM 882 N N . ARG A 1 111 ? 21.061 8.150 -35.171 1.00 63.84 111 ARG A N 1
ATOM 883 C CA . ARG A 1 111 ? 22.475 7.830 -35.406 1.00 63.84 111 ARG A CA 1
ATOM 884 C C . ARG A 1 111 ? 23.199 7.674 -34.081 1.00 63.84 111 ARG A C 1
ATOM 886 O O . ARG A 1 111 ? 22.908 8.382 -33.123 1.00 63.84 111 ARG A O 1
ATOM 893 N N . GLU A 1 112 ? 24.139 6.744 -34.044 1.00 60.06 112 GLU A N 1
ATOM 894 C CA . GLU A 1 112 ? 24.961 6.462 -32.872 1.00 60.06 112 GLU A CA 1
ATOM 895 C C . GLU A 1 112 ? 25.912 7.647 -32.619 1.00 60.06 112 GLU A C 1
ATOM 897 O O . GLU A 1 112 ? 26.758 7.980 -33.451 1.00 60.06 112 GLU A O 1
ATOM 902 N N . VAL A 1 113 ? 25.749 8.330 -31.488 1.00 59.75 113 VAL A N 1
ATOM 903 C CA . VAL A 1 113 ? 26.633 9.400 -31.021 1.00 59.75 113 VAL A CA 1
ATOM 904 C C . VAL A 1 113 ? 27.803 8.736 -30.324 1.00 59.75 113 VAL A C 1
ATOM 906 O O . VAL A 1 113 ? 27.867 8.620 -29.101 1.00 59.75 113 VAL A O 1
ATOM 909 N N . PHE A 1 114 ? 28.781 8.315 -31.114 1.00 48.28 114 PHE A N 1
ATOM 910 C CA . PHE A 1 114 ? 30.116 8.149 -30.572 1.00 48.28 114 PHE A CA 1
ATOM 911 C C . PHE A 1 114 ? 30.640 9.544 -30.214 1.00 48.28 114 PHE A C 1
ATOM 913 O O . PHE A 1 114 ? 31.172 10.249 -31.069 1.00 48.28 114 PHE A O 1
ATOM 920 N N . LEU A 1 115 ? 30.546 9.937 -28.938 1.00 47.62 115 LEU A N 1
ATOM 921 C CA . LEU A 1 115 ? 31.444 10.941 -28.355 1.00 47.62 115 LEU A CA 1
ATOM 922 C C . LEU A 1 115 ? 32.868 10.357 -28.350 1.00 47.62 115 LEU A C 1
ATOM 924 O O . LEU A 1 115 ? 33.439 10.014 -27.318 1.00 47.62 115 LEU A O 1
ATOM 928 N N . ARG A 1 116 ? 33.446 10.191 -29.541 1.00 42.72 116 ARG A N 1
ATOM 929 C CA . ARG A 1 116 ? 34.862 9.913 -29.729 1.00 42.72 116 ARG A CA 1
ATOM 930 C C . ARG A 1 116 ? 35.590 11.247 -29.657 1.00 42.72 116 ARG A C 1
ATOM 932 O O . ARG A 1 116 ? 35.916 11.850 -30.671 1.00 42.72 116 ARG A O 1
ATOM 939 N N . PHE A 1 117 ? 35.923 11.657 -28.436 1.00 43.28 117 PHE A N 1
ATOM 940 C CA . PHE A 1 117 ? 37.246 12.236 -28.228 1.00 43.28 117 PHE A CA 1
ATOM 941 C C . PHE A 1 117 ? 38.259 11.138 -28.570 1.00 43.28 117 PHE A C 1
ATOM 943 O O . PHE A 1 117 ? 38.654 10.339 -27.723 1.00 43.28 117 PHE A O 1
ATOM 950 N N . TRP A 1 118 ? 38.625 11.040 -29.844 1.00 34.34 118 TRP A N 1
ATOM 951 C CA . TRP A 1 118 ? 39.858 10.386 -30.243 1.00 34.34 118 TRP A CA 1
ATOM 952 C C . TRP A 1 118 ? 40.672 11.412 -31.009 1.00 34.34 118 TRP A C 1
ATOM 954 O O . TRP A 1 118 ? 40.185 12.034 -31.951 1.00 34.34 118 TRP A O 1
ATOM 964 N N . LEU A 1 119 ? 41.878 11.631 -30.494 1.00 33.19 119 LEU A N 1
ATOM 965 C CA . LEU A 1 119 ? 42.857 12.582 -30.971 1.00 33.19 119 LEU A CA 1
ATOM 966 C C . LEU A 1 119 ? 42.981 12.542 -32.496 1.00 33.19 119 LEU A C 1
ATOM 968 O O . LEU A 1 119 ? 43.085 11.472 -33.097 1.00 33.19 119 LEU A O 1
ATOM 972 N N . VAL A 1 120 ? 43.115 13.726 -33.088 1.00 37.75 120 VAL A N 1
ATOM 973 C CA . VAL A 1 120 ? 43.875 13.897 -34.324 1.00 37.75 120 VAL A CA 1
ATOM 974 C C . VAL A 1 120 ? 45.282 13.358 -34.053 1.00 37.75 120 VAL A C 1
ATOM 976 O O . VAL A 1 120 ? 46.124 14.039 -33.477 1.00 37.75 120 VAL A O 1
ATOM 979 N N . SER A 1 121 ? 45.535 12.105 -34.416 1.00 35.53 121 SER A N 1
ATOM 980 C CA . SER A 1 121 ? 46.886 11.607 -34.630 1.00 35.53 121 SER A CA 1
ATOM 981 C C . SER A 1 121 ? 47.013 11.380 -36.125 1.00 35.53 121 SER A C 1
ATOM 983 O O . SER A 1 121 ? 46.636 10.334 -36.653 1.00 35.53 121 SER A O 1
ATOM 985 N N . VAL A 1 122 ? 47.478 12.421 -36.816 1.00 40.56 122 VAL A N 1
ATOM 986 C CA . VAL A 1 122 ? 47.960 12.313 -38.190 1.00 40.56 122 VAL A CA 1
ATOM 987 C C . VAL A 1 122 ? 49.137 11.341 -38.157 1.00 40.56 122 VAL A C 1
ATOM 989 O O . VAL A 1 122 ? 50.230 11.690 -37.723 1.00 40.56 122 VAL A O 1
ATOM 992 N N . ARG A 1 123 ? 48.908 10.099 -38.579 1.00 38.78 123 ARG A N 1
ATOM 993 C CA . ARG A 1 123 ? 49.972 9.226 -39.073 1.00 38.78 123 ARG A CA 1
ATOM 994 C C . ARG A 1 123 ? 49.895 9.241 -40.590 1.00 38.78 123 ARG A C 1
ATOM 996 O O . ARG A 1 123 ? 49.196 8.434 -41.188 1.00 38.78 123 ARG A O 1
ATOM 1003 N N . THR A 1 124 ? 50.598 10.185 -41.204 1.00 39.06 124 THR A N 1
ATOM 1004 C CA . THR A 1 124 ? 51.052 10.036 -42.587 1.00 39.06 124 THR A CA 1
ATOM 1005 C C . THR A 1 124 ? 52.272 9.125 -42.559 1.00 39.06 124 THR A C 1
ATOM 1007 O O . THR A 1 124 ? 53.381 9.574 -42.283 1.00 39.06 124 THR A O 1
ATOM 1010 N N . THR A 1 125 ? 52.051 7.834 -42.782 1.00 41.34 125 THR A N 1
ATOM 1011 C CA . THR A 1 125 ? 53.081 6.936 -43.311 1.00 41.34 125 THR A CA 1
ATOM 1012 C C . THR A 1 125 ? 52.905 6.845 -44.822 1.00 41.34 125 THR A C 1
ATOM 1014 O O . THR A 1 125 ? 51.784 6.723 -45.313 1.00 41.34 125 THR A O 1
ATOM 1017 N N . GLU A 1 126 ? 54.038 6.969 -45.504 1.00 43.47 126 GLU A N 1
ATOM 1018 C CA . GLU A 1 126 ? 54.290 6.927 -46.945 1.00 43.47 126 GLU A CA 1
ATOM 1019 C C . GLU A 1 126 ? 53.549 5.813 -47.698 1.00 43.47 126 GLU A C 1
ATOM 1021 O O . GLU A 1 126 ? 53.386 4.717 -47.169 1.00 43.47 126 GLU A O 1
ATOM 1026 N N . PHE A 1 127 ? 53.229 6.058 -48.977 1.00 37.16 127 PHE A N 1
ATOM 1027 C CA . PHE A 1 127 ? 53.238 5.015 -50.009 1.00 37.16 127 PHE A CA 1
ATOM 1028 C C . PHE A 1 127 ? 53.593 5.596 -51.394 1.00 37.16 127 PHE A C 1
ATOM 1030 O O . PHE A 1 127 ? 53.125 6.666 -51.774 1.00 37.16 127 PHE A O 1
ATOM 1037 N N . TYR A 1 128 ? 54.465 4.863 -52.090 1.00 35.22 128 TYR A N 1
ATOM 1038 C CA . TYR A 1 128 ? 55.102 5.099 -53.395 1.00 35.22 128 TYR A CA 1
ATOM 1039 C C . TYR A 1 128 ? 54.172 4.964 -54.624 1.00 35.22 128 TYR A C 1
ATOM 1041 O O . TYR A 1 128 ? 53.199 4.213 -54.577 1.00 35.22 128 TYR A O 1
ATOM 1049 N N . GLY A 1 129 ? 54.614 5.546 -55.755 1.00 42.06 129 GLY A N 1
ATOM 1050 C CA . GLY A 1 129 ? 54.273 5.188 -57.152 1.00 42.06 129 GLY A CA 1
ATOM 1051 C C . GLY A 1 129 ? 53.554 6.320 -57.903 1.00 42.06 129 GLY A C 1
ATOM 1052 O O . GLY A 1 129 ? 52.515 6.766 -57.436 1.00 42.06 129 GLY A O 1
ATOM 1053 N N . VAL A 1 130 ? 54.008 6.859 -59.042 1.00 38.44 130 VAL A N 1
ATOM 1054 C CA . VAL A 1 130 ? 54.930 6.428 -60.118 1.00 38.44 130 VAL A CA 1
ATOM 1055 C C . VAL A 1 130 ? 55.685 7.654 -60.630 1.00 38.44 130 VAL A C 1
ATOM 1057 O O . VAL A 1 130 ? 55.058 8.737 -60.657 1.00 38.44 130 VAL A O 1
#

Secondary structure (DSSP, 8-state):
--TT---EE----SSHHHHHHHHHT--SEEPPTT-THHHHHHHHHT--SSS---EE-TTS-EEES-HHHHHHHHGGGGTT--HHHHHHHHHHHHHHHHHHHTEEEETTEEEE------------------

Sequence (130 aa):
MDSSFEVVFISSDRDQDSFEEFFSGMPWLALPFGDERRKSLSRTFRVRGIPSLVAIGPTGRTLTKDARNLLTIHGADAYPFSEERIKERRRRKTKMKNMMEGYACDGAVCREVFLRFWLVSVRTTEFYGV

Radius of gyration: 26.95 Å; chains: 1; bounding box: 76×31×78 Å

Foldseek 3Di:
DPPPDADEDEDPDDDDVVVCVVCVPPPHHYDDPPDPVSVVVCVVLVPPDPPWDWQADPVRHTLDRRLVVLCVVPNPNCPPSHPVSVVVVVVVVVVVVVQVVQWDDDDPDTDGPPPPPDDPPDDPDDDDDD

InterPro domains:
  IPR012336 Thioredoxin-like fold [PF13905] (4-61)
  IPR036249 Thioredoxin-like superfamily [SSF52833] (4-63)
  IPR052259 Nucleoredoxin-like [PTHR13871] (4-98)

Organism: Musa acuminata subsp. malaccensis (NCBI:txid214687)

pLDDT: mean 77.85, std 18.08, range [33.19, 95.44]